Protein AF-A0A2S5LEI7-F1 (afdb_monomer_lite)

Secondary structure (DSSP, 8-state):
---HHHHHS-EEETTTTEEHHHHHHHHHTT--HHHHHHHHTTTSSSSTTHHHHHHHHHHHHHHHHT-

Sequence (67 aa):
MTNETDAINEIMCSCSGTTRGRIYDLYKQGLDIDSISQRTGIKTGCGGCEWDIEEFVKALKEIDSAN

Structure (mmCIF, N/CA/C/O backbone):
data_AF-A0A2S5LEI7-F1
#
_entry.id   AF-A0A2S5LEI7-F1
#
loop_
_atom_site.group_PDB
_atom_site.id
_atom_site.type_symbol
_atom_site.label_atom_id
_atom_site.label_alt_id
_atom_site.label_comp_id
_atom_site.label_asym_id
_atom_site.label_entity_id
_atom_site.label_seq_id
_atom_site.pdbx_PDB_ins_code
_atom_site.Cartn_x
_atom_site.Cartn_y
_atom_site.Cartn_z
_atom_site.occupancy
_atom_site.B_iso_or_equiv
_atom_site.auth_seq_id
_atom_site.auth_comp_id
_atom_site.auth_asym_id
_atom_site.auth_atom_id
_atom_site.pdbx_PDB_model_num
ATOM 1 N N . MET A 1 1 ? -20.667 -0.740 -18.993 1.00 46.72 1 MET A N 1
ATOM 2 C CA . MET A 1 1 ? -20.350 -1.793 -18.008 1.00 46.72 1 MET A CA 1
ATOM 3 C C . MET A 1 1 ? -18.975 -1.455 -17.470 1.00 46.72 1 MET A C 1
ATOM 5 O O . MET A 1 1 ? -18.003 -1.687 -18.168 1.00 46.72 1 MET A O 1
ATOM 9 N N . THR A 1 2 ? -18.894 -0.773 -16.335 1.00 50.78 2 THR A N 1
ATOM 10 C CA . THR A 1 2 ? -17.621 -0.512 -15.649 1.00 50.78 2 THR A CA 1
ATOM 11 C C . THR A 1 2 ? -17.543 -1.538 -14.5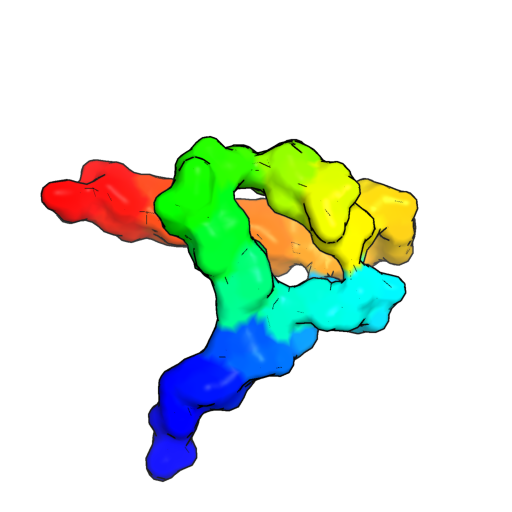34 1.00 50.78 2 THR A C 1
ATOM 13 O O . THR A 1 2 ? -18.291 -1.436 -13.564 1.00 50.78 2 THR A O 1
ATOM 16 N N . ASN A 1 3 ? -16.757 -2.593 -14.736 1.00 66.00 3 ASN A N 1
ATOM 17 C CA . ASN A 1 3 ? -16.594 -3.631 -13.729 1.00 66.00 3 ASN A CA 1
ATOM 18 C C . ASN A 1 3 ? -15.754 -3.045 -12.592 1.00 66.00 3 ASN A C 1
ATOM 20 O O . ASN A 1 3 ? -14.645 -2.581 -12.830 1.00 66.00 3 ASN A O 1
ATOM 24 N N . GLU A 1 4 ? -16.252 -3.080 -11.356 1.00 66.62 4 GLU A N 1
ATOM 25 C CA . GLU A 1 4 ? -15.508 -2.673 -10.147 1.00 66.62 4 GLU A CA 1
ATOM 26 C C . GLU A 1 4 ? -14.129 -3.358 -10.054 1.00 66.62 4 GLU A C 1
ATOM 28 O O . GLU A 1 4 ? -13.172 -2.814 -9.507 1.00 66.62 4 GLU A O 1
ATOM 33 N N . THR A 1 5 ? -14.001 -4.532 -10.673 1.00 70.69 5 THR A N 1
ATOM 34 C CA . THR A 1 5 ? -12.758 -5.291 -10.814 1.00 70.69 5 THR A CA 1
ATOM 35 C C . THR A 1 5 ? -11.667 -4.546 -11.597 1.00 70.69 5 THR A C 1
ATOM 37 O O . THR A 1 5 ? -10.489 -4.718 -11.288 1.00 70.69 5 THR A O 1
ATOM 40 N N . ASP A 1 6 ? -12.025 -3.694 -12.564 1.00 77.75 6 ASP A N 1
ATOM 41 C CA . ASP A 1 6 ? -11.052 -2.927 -13.356 1.00 77.75 6 ASP A CA 1
ATOM 42 C C . ASP A 1 6 ? -10.353 -1.866 -12.497 1.00 77.75 6 ASP A C 1
ATOM 44 O O . ASP A 1 6 ? -9.144 -1.682 -12.606 1.00 77.75 6 ASP A O 1
ATOM 48 N N . ALA A 1 7 ? -11.088 -1.234 -11.575 1.00 81.69 7 ALA A N 1
ATOM 49 C CA . ALA A 1 7 ? -10.527 -0.256 -10.643 1.00 81.69 7 ALA A CA 1
ATOM 50 C C . ALA A 1 7 ? -9.631 -0.912 -9.578 1.00 81.69 7 ALA A C 1
ATOM 52 O O . ALA A 1 7 ? -8.620 -0.344 -9.180 1.00 81.69 7 ALA A O 1
ATOM 53 N N . ILE A 1 8 ? -9.966 -2.125 -9.124 1.00 88.06 8 ILE A N 1
ATOM 54 C CA . ILE A 1 8 ? -9.158 -2.889 -8.153 1.00 88.06 8 ILE A CA 1
ATOM 55 C C . ILE A 1 8 ? -7.838 -3.357 -8.785 1.00 88.06 8 ILE A C 1
ATOM 57 O O . ILE A 1 8 ? -6.791 -3.319 -8.134 1.00 88.06 8 ILE A O 1
ATOM 61 N N . ASN A 1 9 ? -7.878 -3.779 -10.051 1.00 89.12 9 ASN A N 1
ATOM 62 C CA . ASN A 1 9 ? -6.711 -4.265 -10.790 1.00 89.12 9 ASN A CA 1
ATOM 63 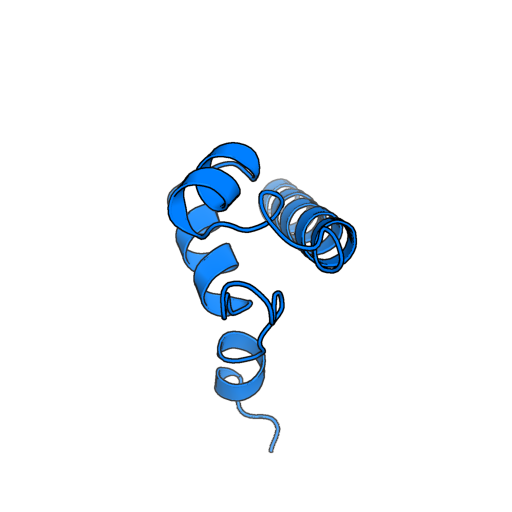C C . ASN A 1 9 ? -5.876 -3.152 -11.436 1.00 89.12 9 ASN A C 1
ATOM 65 O O . ASN A 1 9 ? -4.833 -3.438 -12.023 1.00 89.12 9 ASN A O 1
ATOM 69 N N . GLU A 1 10 ? -6.305 -1.897 -11.323 1.00 91.31 10 GLU A N 1
ATOM 70 C CA . GLU A 1 10 ? -5.569 -0.745 -11.828 1.00 91.31 10 GLU A CA 1
ATOM 71 C C . GLU A 1 10 ? -4.180 -0.674 -11.186 1.00 91.31 10 GLU A C 1
ATOM 73 O O . GLU A 1 10 ? -4.047 -0.591 -9.962 1.00 91.31 10 GLU A O 1
ATOM 78 N N . ILE A 1 11 ? -3.136 -0.712 -12.015 1.00 91.12 11 ILE A N 1
ATOM 79 C CA . ILE A 1 11 ? -1.748 -0.602 -11.565 1.00 91.12 11 ILE A CA 1
ATOM 80 C C . ILE A 1 11 ? -1.472 0.860 -11.215 1.00 91.12 11 ILE A C 1
ATOM 82 O O . ILE A 1 11 ? 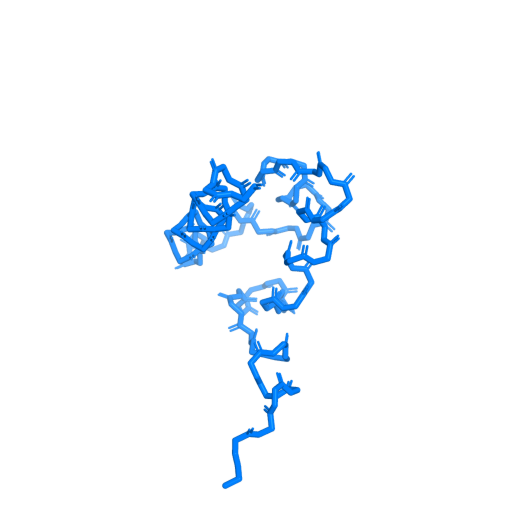-1.347 1.698 -12.101 1.00 91.12 11 ILE A O 1
ATOM 86 N N . MET A 1 12 ? -1.324 1.143 -9.921 1.00 89.31 12 MET A N 1
ATOM 87 C CA . MET A 1 12 ? -0.955 2.470 -9.424 1.00 89.31 12 MET A CA 1
ATOM 88 C C . MET A 1 12 ? 0.556 2.692 -9.431 1.00 89.31 12 MET A C 1
ATOM 90 O O . MET A 1 12 ? 1.019 3.811 -9.610 1.00 89.31 12 MET A O 1
ATOM 94 N N . CYS A 1 13 ? 1.348 1.633 -9.248 1.00 90.00 13 CYS A N 1
ATOM 95 C CA . CYS A 1 13 ? 2.799 1.733 -9.338 1.00 90.00 13 CYS A CA 1
ATOM 96 C C . CYS A 1 13 ? 3.353 0.697 -10.310 1.00 90.00 13 CYS A C 1
ATOM 98 O O . CYS A 1 13 ? 3.443 -0.485 -9.985 1.00 90.00 13 CYS A O 1
ATOM 100 N N . SER A 1 14 ? 3.759 1.143 -11.498 1.00 85.38 14 SER A N 1
ATOM 101 C CA . SER A 1 14 ? 4.306 0.279 -12.553 1.00 85.38 14 SER A CA 1
ATOM 102 C C . SER A 1 14 ? 5.641 -0.367 -12.171 1.00 85.38 14 SER A C 1
ATOM 104 O O . SER A 1 14 ? 5.905 -1.498 -12.565 1.00 85.38 14 SER A O 1
ATOM 106 N N . CYS A 1 15 ? 6.454 0.310 -11.356 1.00 86.69 15 CYS A N 1
ATOM 107 C CA . CYS A 1 15 ? 7.772 -0.174 -10.935 1.00 86.69 15 CYS A CA 1
ATOM 108 C C . CYS A 1 15 ? 7.696 -1.394 -10.002 1.00 86.69 15 CYS A C 1
ATOM 110 O O . CYS A 1 15 ? 8.541 -2.280 -10.090 1.00 86.69 15 CYS A O 1
ATOM 112 N N . SER A 1 16 ? 6.688 -1.455 -9.125 1.00 84.50 16 SER A N 1
ATOM 113 C CA . SER A 1 16 ? 6.452 -2.593 -8.223 1.00 84.50 16 SER A CA 1
ATOM 114 C C . SER A 1 16 ? 5.288 -3.489 -8.659 1.00 84.50 16 SER A C 1
ATOM 116 O O . SER A 1 16 ? 5.056 -4.531 -8.052 1.00 84.50 16 SER A O 1
ATOM 118 N N . GLY A 1 17 ? 4.534 -3.088 -9.688 1.00 88.31 17 GLY A N 1
ATOM 119 C CA . GLY A 1 17 ? 3.301 -3.757 -10.104 1.00 88.31 17 GLY A CA 1
ATOM 120 C C . GLY A 1 17 ? 2.176 -3.653 -9.070 1.00 88.31 17 GLY A C 1
ATOM 121 O O . GLY A 1 17 ? 1.297 -4.512 -9.029 1.00 88.31 17 GLY A O 1
ATOM 122 N N . THR A 1 18 ? 2.206 -2.641 -8.197 1.00 90.94 18 THR A N 1
ATOM 123 C CA . THR A 1 18 ? 1.199 -2.508 -7.138 1.00 90.94 18 THR A CA 1
ATOM 124 C C . THR A 1 18 ? -0.109 -1.973 -7.698 1.00 90.94 18 THR A C 1
ATOM 126 O O . THR A 1 18 ? -0.127 -0.927 -8.351 1.00 90.94 18 THR A O 1
ATOM 129 N N . THR A 1 19 ? -1.203 -2.671 -7.399 1.00 93.31 19 THR A N 1
ATOM 130 C CA . THR A 1 19 ? -2.552 -2.276 -7.800 1.00 93.31 19 THR A CA 1
ATOM 131 C C . THR A 1 19 ? -3.279 -1.486 -6.716 1.00 93.31 19 THR A C 1
ATOM 133 O O . THR A 1 19 ? -2.967 -1.592 -5.525 1.00 93.31 19 THR A O 1
ATOM 136 N N . ARG A 1 20 ? -4.293 -0.723 -7.130 1.00 92.38 20 ARG A N 1
ATOM 137 C CA . ARG A 1 20 ? -5.164 0.058 -6.243 1.00 92.38 20 ARG A CA 1
ATOM 138 C C . ARG A 1 20 ? -5.852 -0.817 -5.198 1.00 92.38 20 ARG A C 1
ATOM 140 O O . ARG A 1 20 ? -5.849 -0.483 -4.014 1.00 92.38 20 ARG A O 1
ATOM 147 N N . GLY A 1 21 ? -6.362 -1.975 -5.617 1.00 92.88 21 GLY A N 1
ATOM 148 C CA . GLY A 1 21 ? -6.973 -2.961 -4.729 1.00 92.88 21 GLY A CA 1
ATOM 149 C C . GLY A 1 21 ? -6.031 -3.431 -3.627 1.00 92.88 21 GLY A C 1
ATOM 150 O O . GLY A 1 21 ? -6.404 -3.467 -2.460 1.00 92.88 21 GLY A O 1
ATOM 151 N N . ARG A 1 22 ? -4.764 -3.692 -3.969 1.00 92.31 22 ARG A N 1
ATOM 152 C CA . ARG A 1 22 ? -3.776 -4.148 -2.987 1.00 92.31 22 ARG A CA 1
ATOM 153 C C . ARG A 1 22 ? -3.483 -3.095 -1.918 1.00 92.31 22 ARG A C 1
ATOM 155 O O . ARG A 1 22 ? -3.299 -3.455 -0.759 1.00 92.31 22 ARG A O 1
ATOM 162 N N . ILE A 1 23 ? -3.442 -1.814 -2.285 1.00 92.19 23 ILE A N 1
ATOM 163 C CA . ILE A 1 23 ? -3.266 -0.713 -1.324 1.00 92.19 23 ILE A CA 1
ATOM 164 C C . ILE A 1 23 ? -4.490 -0.614 -0.410 1.00 92.19 23 ILE A C 1
ATOM 166 O O . ILE A 1 23 ? -4.331 -0.522 0.806 1.00 92.19 23 ILE A O 1
ATOM 170 N N . TYR A 1 24 ? -5.693 -0.691 -0.985 1.00 92.25 24 TYR A N 1
ATOM 171 C CA . TYR A 1 24 ? -6.943 -0.677 -0.230 1.00 92.25 24 TYR A CA 1
ATOM 172 C C . TYR A 1 24 ? -7.012 -1.825 0.786 1.00 92.25 24 TYR A C 1
ATOM 174 O O . TYR A 1 24 ? -7.247 -1.581 1.966 1.00 92.25 24 TYR A O 1
ATOM 182 N N . ASP A 1 25 ? -6.721 -3.057 0.366 1.00 93.00 25 ASP A N 1
ATOM 183 C CA . ASP A 1 25 ? -6.752 -4.235 1.240 1.00 93.00 25 ASP A CA 1
ATOM 184 C C . ASP A 1 25 ? -5.787 -4.111 2.422 1.00 93.00 25 ASP A C 1
ATOM 186 O O . ASP A 1 25 ? -6.100 -4.534 3.537 1.00 93.00 25 ASP A O 1
ATOM 190 N N . LEU A 1 26 ? -4.601 -3.538 2.196 1.00 92.94 26 LEU A N 1
ATOM 191 C CA . LEU A 1 26 ? -3.626 -3.294 3.257 1.00 92.94 26 LEU A CA 1
ATOM 192 C C . LEU A 1 26 ? -4.094 -2.173 4.193 1.00 92.94 26 LEU A C 1
ATOM 194 O O . LEU A 1 26 ? -4.003 -2.320 5.410 1.00 92.94 26 LEU A O 1
ATOM 198 N N . TYR A 1 27 ? -4.656 -1.094 3.652 1.00 92.31 27 TYR A N 1
ATOM 199 C CA . TYR A 1 27 ? -5.230 -0.017 4.455 1.00 92.31 27 TYR A CA 1
ATOM 200 C C . TYR A 1 27 ? -6.385 -0.517 5.341 1.00 92.31 27 TYR A C 1
ATOM 202 O O . TYR A 1 27 ? -6.418 -0.226 6.535 1.00 92.31 27 TYR A O 1
ATOM 210 N N . LYS A 1 28 ? -7.277 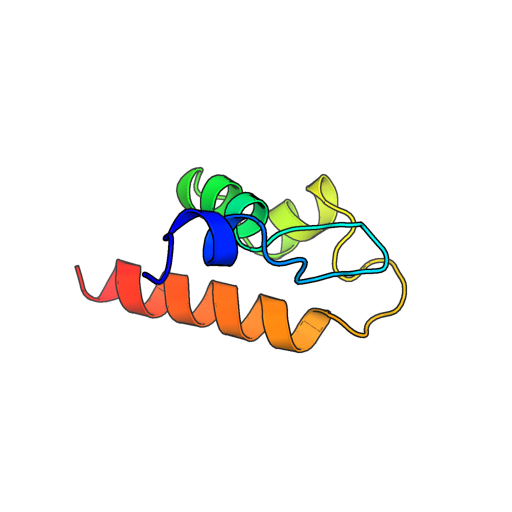-1.369 4.813 1.00 91.69 28 LYS A N 1
ATOM 211 C CA . LYS A 1 28 ? -8.368 -1.990 5.591 1.00 91.69 28 LYS A CA 1
ATOM 212 C C . LYS A 1 28 ? -7.877 -2.929 6.695 1.00 91.69 28 LYS A C 1
ATOM 214 O O . LYS A 1 28 ? -8.615 -3.168 7.645 1.00 91.69 28 LYS A O 1
ATOM 219 N N . GLN A 1 29 ? -6.642 -3.426 6.613 1.00 92.0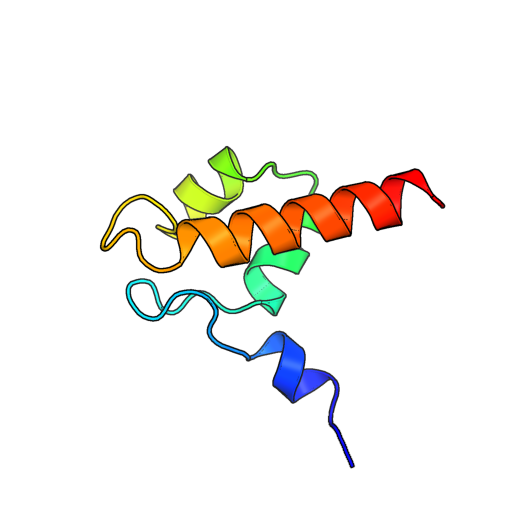0 29 GLN A N 1
ATOM 220 C CA . GLN A 1 29 ? -5.988 -4.153 7.711 1.00 92.00 29 GLN A CA 1
ATOM 221 C C . GLN A 1 29 ? -5.471 -3.222 8.824 1.00 92.00 29 GLN A C 1
ATOM 223 O O . GLN A 1 29 ? -4.919 -3.707 9.810 1.00 92.00 29 GLN A O 1
ATOM 228 N N . GLY A 1 30 ? -5.635 -1.903 8.683 1.00 90.38 30 GLY A N 1
ATOM 229 C CA . GLY A 1 30 ? -5.123 -0.896 9.613 1.00 90.38 30 GLY A CA 1
ATOM 230 C C . GLY A 1 30 ? -3.660 -0.526 9.369 1.00 90.38 30 GLY A C 1
ATOM 231 O O . GLY A 1 30 ? -3.020 0.027 10.261 1.00 90.38 30 GLY A O 1
ATOM 232 N N . LEU A 1 31 ? -3.110 -0.851 8.193 1.00 91.19 31 LEU A N 1
ATOM 233 C CA . LEU A 1 31 ? -1.745 -0.474 7.827 1.00 91.19 31 LEU A CA 1
ATOM 234 C C . LEU A 1 31 ? -1.716 0.969 7.314 1.00 91.19 31 LEU A C 1
ATOM 236 O O . LEU A 1 31 ? -2.576 1.397 6.542 1.00 91.19 31 LEU A O 1
ATOM 240 N N . ASP A 1 32 ? -0.693 1.710 7.721 1.00 89.62 32 ASP A N 1
ATOM 241 C CA . ASP A 1 32 ? -0.416 3.046 7.214 1.00 89.62 32 ASP A CA 1
ATOM 242 C C . ASP A 1 32 ? 0.385 3.006 5.906 1.00 89.62 32 ASP A C 1
ATOM 244 O O . ASP A 1 32 ? 0.851 1.959 5.455 1.00 89.62 32 ASP A O 1
ATOM 248 N N . ILE A 1 33 ? 0.541 4.170 5.275 1.00 88.19 33 ILE A N 1
ATOM 249 C CA . ILE A 1 33 ? 1.239 4.280 3.992 1.00 88.19 33 ILE A CA 1
ATOM 250 C C . ILE A 1 33 ? 2.695 3.806 4.065 1.00 88.19 33 ILE A C 1
ATOM 252 O O . ILE A 1 33 ? 3.182 3.204 3.108 1.00 88.19 33 ILE A O 1
ATOM 256 N N . ASP A 1 34 ? 3.363 3.998 5.201 1.00 89.25 34 ASP A N 1
ATOM 257 C CA . ASP A 1 34 ? 4.738 3.546 5.403 1.00 89.25 34 ASP A CA 1
ATOM 258 C C . ASP A 1 34 ? 4.809 2.015 5.500 1.00 89.25 34 ASP A C 1
ATOM 260 O O . ASP A 1 34 ? 5.635 1.381 4.837 1.00 89.25 34 ASP A O 1
ATOM 264 N N . SER A 1 35 ? 3.886 1.382 6.230 1.00 91.50 35 SER A N 1
ATOM 265 C CA . SER A 1 35 ? 3.781 -0.082 6.280 1.00 91.50 35 SER A CA 1
ATOM 266 C C . SER A 1 35 ? 3.375 -0.680 4.933 1.00 91.50 35 SER A C 1
ATOM 268 O O . SER A 1 35 ? 3.874 -1.739 4.539 1.00 91.50 35 SER A O 1
ATOM 270 N N . ILE A 1 36 ? 2.475 -0.011 4.206 1.00 90.75 36 ILE A N 1
ATOM 271 C CA . ILE A 1 36 ? 2.084 -0.397 2.848 1.00 90.75 36 ILE A CA 1
ATOM 272 C C . ILE A 1 36 ? 3.312 -0.345 1.941 1.00 90.75 36 ILE A C 1
ATOM 274 O O . ILE A 1 36 ? 3.606 -1.345 1.283 1.00 90.75 36 ILE A O 1
ATOM 278 N N . SER A 1 37 ? 4.058 0.762 1.957 1.00 88.94 37 SER A N 1
ATOM 279 C CA . SER A 1 37 ? 5.304 0.959 1.205 1.00 88.94 37 SER A CA 1
ATOM 280 C C . SER A 1 37 ? 6.305 -0.165 1.472 1.00 88.94 37 SER A C 1
ATOM 282 O O . SER A 1 37 ? 6.768 -0.801 0.525 1.00 88.94 37 SER A O 1
ATOM 284 N N . GLN A 1 38 ? 6.548 -0.520 2.737 1.00 88.69 38 GLN A N 1
ATOM 285 C CA . GLN A 1 38 ? 7.464 -1.613 3.089 1.00 88.69 38 GLN A CA 1
ATOM 286 C C . GLN A 1 38 ? 7.019 -2.981 2.549 1.00 88.69 38 GLN A C 1
ATOM 288 O O . GLN A 1 38 ? 7.856 -3.800 2.173 1.00 88.69 38 GLN A O 1
ATOM 293 N N . ARG A 1 39 ? 5.708 -3.248 2.486 1.00 88.69 39 ARG A N 1
ATOM 294 C CA . ARG A 1 39 ? 5.162 -4.539 2.018 1.00 88.69 39 ARG A CA 1
ATOM 295 C C . ARG A 1 39 ? 5.061 -4.668 0.503 1.00 88.69 39 ARG A C 1
ATOM 297 O O . ARG A 1 39 ? 4.974 -5.781 -0.012 1.00 88.69 39 ARG A O 1
ATOM 304 N N . THR A 1 40 ? 4.987 -3.548 -0.196 1.00 86.12 40 THR A N 1
ATOM 305 C CA . THR A 1 40 ? 4.684 -3.491 -1.635 1.00 86.12 40 THR A CA 1
ATOM 306 C C . THR A 1 40 ? 5.844 -2.948 -2.462 1.00 86.12 40 THR A C 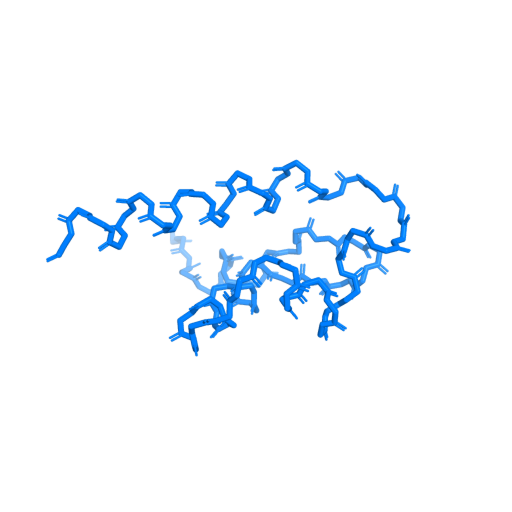1
ATOM 308 O O . THR A 1 40 ? 5.862 -3.135 -3.674 1.00 86.12 40 THR A O 1
ATOM 311 N N . GLY A 1 41 ? 6.816 -2.284 -1.835 1.00 85.19 41 GLY A N 1
ATOM 312 C CA . GLY A 1 41 ? 7.903 -1.595 -2.527 1.00 85.19 41 GLY A CA 1
ATOM 313 C C . GLY A 1 41 ? 7.465 -0.302 -3.222 1.00 85.19 41 GLY A C 1
ATOM 314 O O . GLY A 1 41 ? 8.151 0.184 -4.118 1.00 85.19 41 GLY A O 1
ATOM 315 N N . ILE A 1 42 ? 6.308 0.258 -2.859 1.00 85.62 42 ILE A N 1
ATOM 316 C CA . ILE A 1 42 ? 5.924 1.609 -3.287 1.00 85.62 42 ILE A CA 1
ATOM 317 C C . ILE A 1 42 ? 6.854 2.620 -2.588 1.00 85.62 42 ILE A C 1
ATOM 319 O O . ILE A 1 42 ? 7.267 2.371 -1.461 1.00 85.62 42 ILE A O 1
ATOM 323 N N . LYS A 1 43 ? 7.177 3.763 -3.208 1.00 79.31 43 LYS A N 1
ATOM 324 C CA . LYS A 1 43 ? 8.054 4.825 -2.653 1.00 79.31 43 LYS A CA 1
ATOM 325 C C . LYS A 1 43 ? 9.526 4.450 -2.409 1.00 79.31 43 LYS A C 1
ATOM 327 O O . LYS A 1 43 ? 10.303 5.266 -1.934 1.00 79.31 43 LYS A O 1
ATOM 332 N N . THR A 1 44 ? 9.940 3.223 -2.720 1.00 77.44 44 THR A N 1
ATOM 333 C CA . THR A 1 44 ? 11.338 2.776 -2.551 1.00 77.44 44 THR A CA 1
ATOM 334 C C . THR A 1 44 ? 12.090 2.634 -3.875 1.00 77.44 44 THR A C 1
ATOM 336 O O . THR A 1 44 ? 13.275 2.308 -3.882 1.00 77.44 44 THR A O 1
ATOM 339 N N . GLY A 1 45 ? 11.407 2.870 -4.999 1.00 72.38 45 GLY A N 1
ATOM 340 C CA . GLY A 1 45 ? 11.942 2.721 -6.351 1.00 72.38 45 GLY A CA 1
ATOM 341 C C . GLY A 1 45 ? 11.983 4.035 -7.130 1.00 72.38 45 GLY A C 1
ATOM 342 O O . GLY A 1 45 ? 12.660 4.984 -6.761 1.00 72.38 45 GLY A O 1
ATOM 343 N N . CYS A 1 46 ? 11.259 4.074 -8.247 1.00 80.50 46 CYS A N 1
ATOM 344 C CA . CYS A 1 46 ? 11.296 5.154 -9.237 1.00 80.50 46 CYS A CA 1
ATOM 345 C C . CYS A 1 46 ? 10.656 6.486 -8.798 1.00 80.50 46 CYS A C 1
ATOM 347 O O . CYS A 1 46 ? 10.768 7.469 -9.523 1.00 80.50 46 CYS A O 1
ATOM 349 N N . GLY A 1 47 ? 9.936 6.514 -7.673 1.00 79.62 47 GLY A N 1
ATOM 350 C CA . GLY A 1 47 ? 9.292 7.718 -7.129 1.00 79.62 47 GLY A CA 1
ATOM 351 C C . GLY A 1 47 ? 8.089 8.266 -7.915 1.00 79.62 47 GLY A C 1
ATOM 352 O O . GLY A 1 47 ? 7.443 9.208 -7.476 1.00 79.62 47 GLY A O 1
ATOM 353 N N . GLY A 1 48 ? 7.742 7.684 -9.067 1.00 84.19 48 GLY A N 1
ATOM 354 C CA . GLY A 1 48 ? 6.677 8.218 -9.928 1.00 84.19 48 GLY A CA 1
ATOM 355 C C . GLY A 1 48 ? 5.256 8.044 -9.383 1.00 84.19 48 GLY A C 1
ATOM 356 O O . GLY A 1 48 ? 4.382 8.823 -9.727 1.00 84.19 48 GLY A O 1
ATOM 357 N N . CYS A 1 49 ? 5.034 7.041 -8.531 1.00 88.62 49 CYS A N 1
ATOM 358 C CA . CYS A 1 49 ? 3.712 6.663 -8.021 1.00 88.62 49 CYS A CA 1
ATOM 359 C C . CYS A 1 49 ? 3.430 7.185 -6.597 1.00 88.62 49 CYS A C 1
ATOM 361 O O . CYS A 1 49 ? 2.410 6.844 -6.006 1.00 88.62 49 CYS A O 1
ATOM 363 N N . GLU A 1 50 ? 4.350 7.958 -6.006 1.00 87.12 50 GLU A N 1
ATOM 364 C CA . GLU A 1 50 ? 4.265 8.367 -4.596 1.00 87.12 50 GLU A CA 1
ATOM 365 C C . GLU A 1 50 ? 3.079 9.294 -4.344 1.00 87.12 50 GLU A C 1
ATOM 367 O O . GLU A 1 50 ? 2.282 9.031 -3.447 1.00 87.12 50 GLU A O 1
ATOM 372 N N . TRP A 1 51 ? 2.932 10.320 -5.182 1.00 88.19 51 TRP A N 1
ATOM 373 C CA . TRP A 1 51 ? 1.857 11.304 -5.082 1.00 88.19 51 TRP A CA 1
ATOM 374 C C . TRP A 1 51 ? 0.475 10.665 -5.236 1.00 88.19 51 TRP A C 1
ATOM 376 O O . TRP A 1 51 ? -0.382 10.862 -4.379 1.00 88.19 51 TRP A O 1
ATOM 386 N N . ASP A 1 52 ? 0.287 9.830 -6.263 1.00 89.19 52 ASP A N 1
ATOM 387 C CA . ASP A 1 52 ? -0.994 9.163 -6.533 1.00 89.19 52 ASP A CA 1
ATOM 388 C C . ASP A 1 52 ? -1.435 8.268 -5.364 1.00 89.19 52 ASP A C 1
ATOM 390 O O . ASP A 1 52 ? -2.619 8.162 -5.036 1.00 89.19 52 ASP A O 1
ATOM 394 N N . ILE A 1 53 ? -0.473 7.605 -4.720 1.00 89.31 53 ILE A N 1
ATOM 395 C CA . ILE A 1 53 ? -0.735 6.661 -3.632 1.00 89.31 53 ILE A CA 1
ATOM 396 C C . ILE A 1 53 ? -0.948 7.394 -2.309 1.00 89.31 53 ILE A C 1
ATOM 398 O O . ILE A 1 53 ? -1.825 7.003 -1.537 1.00 89.31 53 ILE A O 1
ATOM 402 N N . GLU A 1 54 ? -0.208 8.473 -2.055 1.00 90.06 54 GLU A N 1
ATOM 403 C CA . GLU A 1 54 ? -0.457 9.363 -0.920 1.00 90.06 54 GLU A CA 1
ATOM 404 C C . GLU A 1 54 ? -1.847 9.987 -0.985 1.00 90.06 54 GLU A C 1
ATOM 406 O O . GLU A 1 54 ? -2.580 9.946 0.006 1.00 90.06 54 GLU A O 1
ATOM 411 N N . GLU A 1 55 ? -2.237 10.504 -2.150 1.00 91.94 55 GLU A N 1
ATOM 412 C CA . GLU A 1 55 ? -3.566 11.071 -2.363 1.00 91.94 55 GLU A CA 1
ATOM 413 C C . GLU A 1 55 ? -4.654 10.008 -2.179 1.00 91.94 55 GLU A C 1
ATOM 415 O O . GLU A 1 55 ? -5.633 10.243 -1.469 1.00 91.94 55 GLU A O 1
ATOM 420 N N . PHE A 1 56 ? -4.454 8.804 -2.723 1.00 91.81 56 PHE A N 1
ATOM 421 C CA . PHE A 1 56 ? -5.403 7.707 -2.559 1.00 91.81 56 PHE A CA 1
ATOM 422 C C . PHE A 1 56 ? -5.571 7.288 -1.093 1.00 91.81 56 PHE A C 1
ATOM 424 O O . PHE A 1 56 ? -6.698 7.217 -0.605 1.00 91.81 56 PHE A O 1
ATOM 431 N N . VAL A 1 57 ? -4.480 7.058 -0.357 1.00 91.00 57 VAL A N 1
ATOM 432 C CA . VAL A 1 57 ? -4.555 6.687 1.069 1.00 91.00 57 VAL A CA 1
ATOM 433 C C . VAL A 1 57 ? -5.155 7.821 1.902 1.00 91.00 57 VAL A C 1
ATOM 435 O O . VAL A 1 57 ? -5.911 7.561 2.840 1.00 91.00 57 VAL A O 1
ATOM 438 N N . LYS A 1 58 ? -4.861 9.080 1.568 1.00 91.81 58 LYS A N 1
ATOM 439 C CA . LYS A 1 58 ? -5.478 10.237 2.221 1.00 91.81 58 LYS A CA 1
ATOM 440 C C . LYS A 1 58 ? -6.990 10.266 1.991 1.00 91.81 58 LYS A C 1
ATOM 442 O O . LYS A 1 58 ? -7.729 10.397 2.962 1.00 91.81 58 LYS A O 1
ATOM 447 N N . ALA A 1 59 ? -7.444 10.069 0.755 1.00 91.69 59 ALA A N 1
ATOM 448 C CA . ALA A 1 59 ? -8.866 9.994 0.435 1.00 91.69 59 ALA A CA 1
ATOM 449 C C . ALA A 1 59 ? -9.559 8.854 1.200 1.00 91.69 59 ALA A C 1
ATOM 451 O O . ALA A 1 59 ? -10.632 9.056 1.761 1.00 91.69 59 ALA A O 1
ATOM 452 N N . LEU A 1 60 ? -8.924 7.679 1.307 1.00 91.06 60 LEU A N 1
ATOM 453 C CA . LEU A 1 60 ? -9.448 6.566 2.110 1.00 91.06 60 LEU A CA 1
ATOM 454 C C . LEU A 1 60 ? -9.609 6.937 3.590 1.00 91.06 60 LEU A C 1
ATOM 456 O O . LEU A 1 60 ? -10.635 6.617 4.184 1.00 91.06 60 LEU A O 1
ATOM 460 N N . LYS A 1 61 ? -8.636 7.648 4.173 1.00 90.44 61 LYS A N 1
ATOM 461 C CA . LYS A 1 61 ? -8.718 8.141 5.558 1.00 90.44 61 LYS A CA 1
ATOM 462 C C . LYS A 1 61 ? -9.842 9.150 5.752 1.00 90.44 61 LYS A C 1
ATOM 464 O O . LYS A 1 61 ? -10.528 9.097 6.769 1.00 90.44 61 LYS A O 1
ATOM 469 N N . GLU A 1 62 ? -10.022 10.069 4.808 1.00 90.88 62 GLU A N 1
ATOM 470 C CA . GLU A 1 62 ? -11.108 11.054 4.849 1.00 90.88 62 GLU A CA 1
ATOM 471 C C . GLU A 1 62 ? -12.481 10.371 4.766 1.00 90.88 62 GLU A C 1
ATOM 473 O O . GLU A 1 62 ? -13.377 10.723 5.530 1.00 90.88 62 GLU A O 1
ATOM 478 N N . ILE A 1 63 ? -12.621 9.350 3.913 1.00 88.81 63 ILE A N 1
ATOM 479 C CA . ILE A 1 63 ? -13.850 8.551 3.788 1.00 88.81 63 ILE A CA 1
ATOM 480 C C . ILE A 1 63 ? -14.127 7.754 5.069 1.00 88.81 63 ILE A C 1
ATOM 482 O O . ILE A 1 63 ? -15.248 7.785 5.569 1.00 88.81 63 ILE A O 1
ATOM 486 N N . ASP A 1 64 ? -13.121 7.072 5.624 1.00 84.19 64 ASP A N 1
ATOM 487 C CA . ASP A 1 64 ? -13.268 6.304 6.868 1.00 84.19 64 ASP A CA 1
ATOM 488 C C . ASP A 1 64 ? -13.553 7.209 8.079 1.00 84.19 64 ASP A C 1
ATOM 490 O O . ASP A 1 64 ? -14.262 6.797 8.986 1.00 84.19 64 ASP A O 1
ATOM 494 N N . SER A 1 65 ? -13.031 8.442 8.106 1.00 76.69 65 SER A N 1
ATOM 495 C CA . SER A 1 65 ? -13.285 9.403 9.198 1.00 76.69 65 SER A CA 1
ATOM 496 C C . SER A 1 65 ? -14.664 10.071 9.112 1.00 76.69 65 SER A C 1
ATOM 498 O O . SER A 1 65 ? -15.076 10.748 10.054 1.00 76.69 65 SER A O 1
ATOM 500 N N . ALA A 1 66 ? -15.357 9.927 7.981 1.00 71.25 66 ALA A N 1
ATOM 501 C CA . ALA A 1 66 ? -16.697 10.459 7.750 1.00 71.25 66 ALA A CA 1
ATOM 502 C C . ALA A 1 66 ? -17.817 9.431 8.020 1.00 71.25 66 ALA A C 1
ATOM 504 O O . ALA A 1 66 ? -18.987 9.757 7.806 1.00 71.25 66 ALA A O 1
ATOM 505 N N . ASN A 1 67 ? -17.476 8.218 8.472 1.00 56.16 67 ASN A N 1
ATOM 506 C CA . ASN A 1 67 ? -18.390 7.092 8.694 1.00 56.16 67 ASN A CA 1
ATOM 507 C C . ASN A 1 67 ? -18.289 6.574 10.135 1.00 56.16 67 ASN A C 1
ATOM 509 O O . ASN A 1 67 ? -19.339 6.198 10.700 1.00 56.16 67 ASN A O 1
#

Foldseek 3Di:
DDPPVCQQCCQLDPVQSDGPVLLVVCVVVVDDPVRSCVVRVPPVPDNPNVVVSVVSSVVVVVVVVVD

pLDDT: mean 85.37, std 9.82, range [46.72, 93.31]

Radius of gyration: 11.78 Å; chains: 1; bounding box: 32×17×28 Å